Protein AF-A0A1A8CIS1-F1 (afdb_monomer_lite)

Organism: Nothobranchius kadleci (NCBI:txid1051664)

Sequence (115 aa):
RKLYSDENGNLLKTGEIVKFEKLANTLEIIAKNGADSFYSGKIAKDLIRDVQEAGGKLTLEDLASYNVTVTDAWIVPIGEYQMYTPPPPAGGFLLSLILNIMTGFQMKSPPRSDD

Foldseek 3Di:
DVQQADPVRHGDDPPDDGDPVVVVVVVVCCVVPNPVCCLDDDNLVVVVVVCVVVVHDDDSCNSVPDDDDDDFFDWADQPPDIDTHHDPVDCPVVVNVVSVVVVVVVDPDDPPPPD

Secondary structure (DSSP, 8-state):
-GGGB-TTSPBPPTTPPP--HHHHHHHHHHHHH-THHHHSHHHHHHHHHHHHHTT----HHHHHT------PPEEEEETTEEEEEPPTTSTHHHHHHHHHHHHHTT--PPP----

Radius of gyration: 23.03 Å; chains: 1; bounding box: 52×52×53 Å

Structure (mmCIF, N/CA/C/O backbone):
data_AF-A0A1A8CIS1-F1
#
_entry.id   AF-A0A1A8CIS1-F1
#
loop_
_atom_site.group_PDB
_atom_site.id
_atom_site.type_symbol
_atom_site.label_atom_id
_atom_site.label_alt_id
_atom_site.label_comp_id
_atom_site.label_asym_id
_atom_site.label_entity_id
_atom_site.label_seq_id
_atom_site.pdbx_PDB_ins_code
_atom_site.Cartn_x
_atom_site.Cartn_y
_atom_site.Cartn_z
_atom_site.occupancy
_atom_site.B_iso_or_equiv
_atom_site.auth_seq_id
_atom_site.auth_comp_id
_atom_site.auth_asym_id
_atom_site.auth_atom_id
_atom_site.pdbx_PDB_model_num
ATOM 1 N N . ARG A 1 1 ? -1.628 -0.584 20.338 1.00 68.88 1 ARG A N 1
ATOM 2 C CA . ARG A 1 1 ? -1.282 -1.594 21.372 1.00 68.88 1 ARG A CA 1
ATOM 3 C C . ARG A 1 1 ? -2.449 -2.535 21.666 1.00 68.88 1 ARG A C 1
ATOM 5 O O . ARG A 1 1 ? -2.266 -3.721 21.487 1.00 68.88 1 ARG A O 1
ATOM 12 N N . LYS A 1 2 ? -3.649 -2.015 21.969 1.00 84.44 2 LYS A N 1
ATOM 13 C CA . LYS A 1 2 ? -4.845 -2.801 22.339 1.00 84.44 2 LYS A CA 1
ATOM 14 C C . LYS A 1 2 ? -5.198 -3.989 21.423 1.00 84.44 2 LYS A C 1
ATOM 16 O O . LYS A 1 2 ? -5.601 -5.017 21.929 1.00 84.44 2 LYS A O 1
ATOM 21 N N . LEU A 1 3 ? -5.036 -3.862 20.102 1.00 92.06 3 LEU A N 1
ATOM 22 C CA . LEU A 1 3 ? -5.333 -4.944 19.149 1.00 92.06 3 LEU A CA 1
ATOM 23 C C . LEU A 1 3 ? -4.455 -6.195 19.340 1.00 92.06 3 LEU A C 1
ATOM 25 O O . LEU A 1 3 ? -4.896 -7.300 19.057 1.00 92.06 3 LEU A O 1
ATOM 29 N N . TYR A 1 4 ? -3.217 -6.008 19.801 1.00 94.12 4 TYR A N 1
ATOM 30 C CA . TYR A 1 4 ? -2.238 -7.080 19.986 1.00 94.12 4 TYR A CA 1
ATOM 31 C C . TYR A 1 4 ? -2.096 -7.478 21.458 1.00 94.12 4 TYR A C 1
ATOM 33 O O . TYR A 1 4 ? -1.057 -8.008 21.850 1.00 94.12 4 TYR A O 1
ATOM 41 N N . SER A 1 5 ? -3.105 -7.172 22.275 1.00 94.00 5 SER A N 1
ATOM 42 C CA . SER A 1 5 ? -3.118 -7.466 23.702 1.00 94.00 5 SER A CA 1
ATOM 43 C C . SER A 1 5 ? -4.332 -8.309 24.083 1.00 94.00 5 SER A C 1
ATOM 45 O O . SER A 1 5 ? -5.406 -8.122 23.513 1.00 94.00 5 SER A O 1
ATOM 47 N N . ASP A 1 6 ? -4.158 -9.205 25.053 1.00 89.88 6 ASP A N 1
ATOM 48 C CA . ASP A 1 6 ? -5.250 -9.934 25.700 1.00 89.88 6 ASP A CA 1
ATOM 49 C C . ASP A 1 6 ? -6.082 -9.010 26.621 1.00 89.88 6 ASP A C 1
ATOM 51 O O . ASP A 1 6 ? -5.798 -7.815 26.776 1.00 89.88 6 ASP A O 1
ATOM 55 N N . GLU A 1 7 ? -7.117 -9.562 27.259 1.00 86.94 7 GLU A N 1
ATOM 56 C CA . GLU A 1 7 ? -7.982 -8.828 28.197 1.00 86.94 7 GLU A CA 1
ATOM 57 C C . GLU A 1 7 ? -7.231 -8.301 29.434 1.00 86.94 7 GLU A C 1
ATOM 59 O O . GLU A 1 7 ? -7.661 -7.329 30.054 1.00 86.94 7 GLU A O 1
ATOM 64 N N . ASN A 1 8 ? -6.079 -8.894 29.754 1.00 89.19 8 ASN A N 1
ATOM 65 C CA . ASN A 1 8 ? -5.221 -8.519 30.876 1.00 89.19 8 ASN A CA 1
ATOM 66 C C . ASN A 1 8 ? -4.133 -7.503 30.476 1.00 89.19 8 ASN A C 1
ATOM 68 O O . ASN A 1 8 ? -3.344 -7.077 31.320 1.00 89.19 8 ASN A O 1
ATOM 72 N N . GLY A 1 9 ? -4.069 -7.105 29.201 1.00 90.25 9 GLY A N 1
ATOM 73 C CA . GLY A 1 9 ? -3.064 -6.185 28.672 1.00 90.25 9 GLY A CA 1
ATOM 74 C C . GLY A 1 9 ? -1.719 -6.829 28.312 1.00 90.25 9 GLY A C 1
ATOM 75 O O . GLY A 1 9 ? -0.798 -6.105 27.917 1.00 90.25 9 GLY A O 1
ATOM 76 N N . ASN A 1 10 ? -1.587 -8.155 28.394 1.00 92.38 10 ASN A N 1
ATOM 77 C CA . ASN A 1 10 ? -0.393 -8.867 27.936 1.00 92.38 10 ASN A CA 1
ATOM 78 C C . ASN A 1 10 ? -0.375 -8.936 26.413 1.00 92.38 10 ASN A C 1
ATOM 80 O O . ASN A 1 10 ? -1.422 -8.998 25.782 1.00 92.38 10 ASN A O 1
ATOM 84 N N . LEU A 1 11 ? 0.813 -8.949 25.807 1.00 94.88 11 LEU A N 1
ATOM 85 C CA . LEU A 1 11 ? 0.925 -9.170 24.366 1.00 94.88 11 LEU A CA 1
ATOM 86 C C . LEU A 1 11 ? 0.505 -10.595 24.004 1.00 94.88 11 LEU A C 1
ATOM 88 O O . LEU A 1 11 ? 0.883 -11.545 24.692 1.00 94.88 11 LEU A O 1
ATOM 92 N N . LEU A 1 12 ? -0.222 -10.712 22.895 1.00 95.31 12 LEU A N 1
ATOM 93 C CA . LEU A 1 12 ? -0.620 -12.003 22.348 1.00 95.31 12 LEU A CA 1
ATOM 94 C C . LEU A 1 12 ? 0.607 -12.845 21.967 1.00 95.31 12 LEU A C 1
ATOM 96 O O . LEU A 1 12 ? 1.632 -12.324 21.513 1.00 95.31 12 LEU A O 1
ATOM 100 N N . LYS A 1 13 ? 0.487 -14.157 22.148 1.00 94.94 13 LYS A N 1
ATOM 101 C CA . LYS A 1 13 ? 1.518 -15.165 21.889 1.00 94.94 13 LYS A CA 1
ATOM 102 C C . LYS A 1 13 ? 1.261 -15.894 20.574 1.00 94.94 13 LYS A C 1
ATOM 104 O O . LYS A 1 13 ? 0.158 -15.902 20.031 1.00 94.94 13 LYS A O 1
ATOM 109 N N . THR A 1 14 ? 2.299 -16.556 20.070 1.00 95.19 14 THR A N 1
ATOM 110 C CA . THR A 1 14 ? 2.192 -17.440 18.905 1.00 95.19 14 THR A CA 1
ATOM 111 C C . THR A 1 14 ? 1.078 -18.466 19.107 1.00 95.19 14 THR A C 1
ATOM 113 O O . THR A 1 14 ? 1.041 -19.149 20.127 1.00 95.19 14 THR A O 1
ATOM 116 N N . GLY A 1 15 ? 0.192 -18.581 18.117 1.00 95.12 15 GLY A N 1
ATOM 117 C CA . GLY A 1 15 ? -0.974 -19.467 18.154 1.00 95.12 15 GLY A CA 1
ATOM 118 C C . GLY A 1 15 ? -2.264 -18.797 18.636 1.00 95.12 15 GLY A C 1
ATOM 119 O O . GLY A 1 15 ? -3.336 -19.360 18.428 1.00 95.12 15 GLY A O 1
ATOM 120 N N . GLU A 1 16 ? -2.199 -17.596 19.217 1.00 94.75 16 GLU A N 1
ATOM 121 C CA . GLU A 1 16 ? -3.390 -16.832 19.602 1.00 94.75 16 GLU A CA 1
ATOM 122 C C . GLU A 1 16 ? -3.977 -16.040 18.423 1.00 94.75 16 GLU A C 1
ATOM 124 O O . GLU A 1 16 ? -3.287 -15.674 17.469 1.00 94.75 16 GLU A O 1
ATOM 129 N N . ILE A 1 17 ? -5.286 -15.779 18.480 1.00 93.12 17 ILE A N 1
ATOM 130 C CA . ILE A 1 17 ? -6.039 -15.171 17.378 1.00 93.12 17 ILE A CA 1
ATOM 131 C C . ILE A 1 17 ? -6.083 -13.648 17.536 1.00 93.12 17 ILE A C 1
ATOM 133 O O . ILE A 1 17 ? -6.568 -13.135 18.542 1.00 93.12 17 ILE A O 1
ATOM 137 N N . VAL A 1 18 ? -5.689 -12.923 16.486 1.00 94.81 18 VAL A N 1
ATOM 138 C CA . VAL A 1 18 ? -5.901 -11.472 16.360 1.00 94.81 18 VAL A CA 1
ATOM 139 C C . VAL A 1 18 ? -7.130 -11.213 15.488 1.00 94.81 18 VAL A C 1
ATOM 141 O O . VAL A 1 18 ? -7.194 -11.680 14.351 1.00 94.81 18 VAL A O 1
ATOM 144 N N . LYS A 1 19 ? -8.101 -10.440 15.988 1.00 93.12 19 LYS A N 1
ATOM 145 C CA . LYS A 1 19 ? -9.326 -10.090 15.245 1.00 93.12 19 LYS A CA 1
ATOM 146 C C . LYS A 1 19 ? -9.318 -8.623 14.819 1.00 93.12 19 LYS A C 1
ATOM 148 O O . LYS A 1 19 ? -9.381 -7.725 15.654 1.00 93.12 19 LYS A O 1
ATOM 153 N N . PHE A 1 20 ? -9.293 -8.369 13.512 1.00 95.75 20 PHE A N 1
ATOM 154 C CA . PHE A 1 20 ? -9.268 -7.017 12.943 1.00 95.75 20 PHE A CA 1
ATOM 155 C C . PHE A 1 20 ? -10.674 -6.501 12.579 1.00 95.75 20 PHE A C 1
ATOM 157 O O . PHE A 1 20 ? -10.937 -6.165 11.428 1.00 95.75 20 PHE A O 1
ATOM 164 N N . GLU A 1 21 ? -11.592 -6.408 13.542 1.00 95.56 21 GLU A N 1
ATOM 165 C CA . GLU A 1 21 ? -13.007 -6.066 13.274 1.00 95.56 21 GLU A CA 1
ATOM 166 C C . GLU A 1 21 ? -13.190 -4.718 12.556 1.00 95.56 21 GLU A C 1
ATOM 168 O O . GLU A 1 21 ? -13.959 -4.607 11.604 1.00 95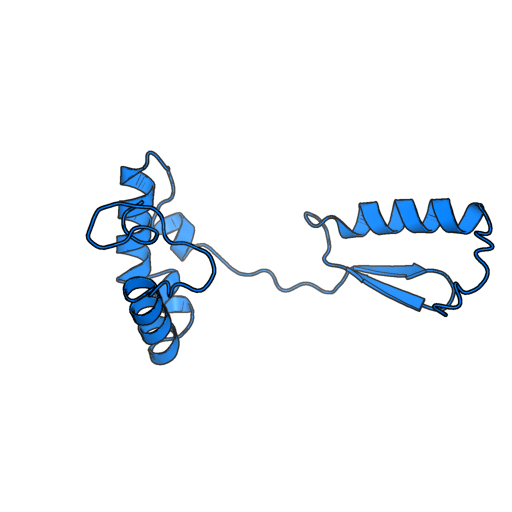.56 21 GLU A O 1
ATOM 173 N N . LYS A 1 22 ? -12.428 -3.687 12.950 1.00 94.62 22 LYS A N 1
ATOM 174 C CA . LYS A 1 22 ? -12.474 -2.379 12.276 1.00 94.62 22 LYS A CA 1
ATOM 175 C C . LYS A 1 22 ? -12.006 -2.457 10.821 1.00 94.62 22 LYS A C 1
ATOM 177 O O . LYS A 1 22 ? -12.609 -1.823 9.963 1.00 94.62 22 LYS A O 1
ATOM 182 N N . LEU A 1 23 ? -10.957 -3.235 10.544 1.00 96.38 23 LEU A N 1
ATOM 183 C CA . LEU A 1 23 ? -10.469 -3.442 9.180 1.00 96.38 23 LEU A CA 1
ATOM 184 C C . LEU A 1 23 ? -11.484 -4.240 8.359 1.00 96.38 23 LEU A C 1
ATOM 186 O O . LEU A 1 23 ? -11.722 -3.892 7.209 1.00 96.38 23 LEU A O 1
ATOM 190 N N . ALA A 1 24 ? -12.107 -5.261 8.954 1.00 97.69 24 ALA A N 1
ATOM 191 C CA . ALA A 1 24 ? -13.154 -6.043 8.306 1.00 97.69 24 ALA A CA 1
ATOM 192 C C . ALA A 1 24 ? -14.318 -5.145 7.858 1.00 97.69 24 ALA A C 1
ATOM 194 O O . ALA A 1 24 ? -14.708 -5.201 6.696 1.00 97.69 24 ALA A O 1
ATOM 195 N N . ASN A 1 25 ? -14.784 -4.239 8.725 1.00 96.69 25 ASN A N 1
ATOM 196 C CA . ASN A 1 25 ? -15.822 -3.265 8.372 1.00 96.69 25 ASN A CA 1
ATOM 197 C C . ASN A 1 25 ? -15.381 -2.325 7.235 1.00 96.69 25 ASN A C 1
ATOM 199 O O . ASN A 1 25 ? -16.160 -2.049 6.325 1.00 96.69 25 ASN A O 1
ATOM 203 N N . THR A 1 26 ? -14.134 -1.838 7.258 1.00 97.25 26 THR A N 1
ATOM 204 C CA . THR A 1 26 ? -13.583 -1.015 6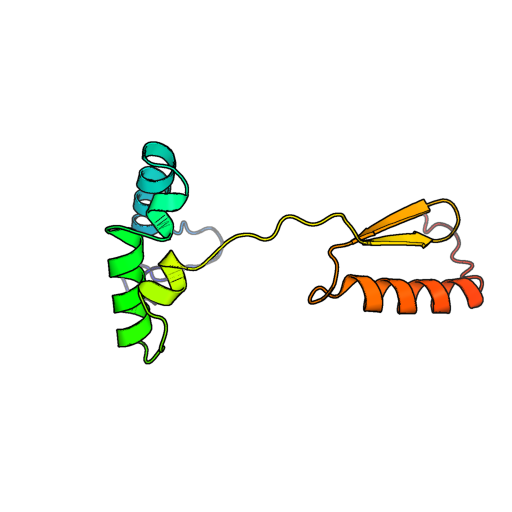.166 1.00 97.25 26 THR A CA 1
ATOM 205 C C . THR A 1 26 ? -13.579 -1.778 4.840 1.00 97.25 26 THR A C 1
ATOM 207 O O . THR A 1 26 ? -14.024 -1.244 3.825 1.00 97.25 26 THR A O 1
ATOM 210 N N . LEU A 1 27 ? -13.124 -3.034 4.842 1.00 97.56 27 LEU A N 1
ATOM 211 C CA . LEU A 1 27 ? -13.099 -3.884 3.651 1.00 97.56 27 LEU A CA 1
ATOM 212 C C . LEU A 1 27 ? -14.510 -4.216 3.150 1.00 97.56 27 LEU A C 1
ATOM 214 O O . LEU A 1 27 ? -14.725 -4.248 1.943 1.00 97.56 27 LEU A O 1
ATOM 218 N N . GLU A 1 28 ? -15.482 -4.400 4.045 1.00 97.75 28 GLU A N 1
ATOM 219 C CA . GLU A 1 28 ? -16.882 -4.623 3.671 1.00 97.75 28 GLU A CA 1
ATOM 220 C C . GLU A 1 28 ? -17.489 -3.401 2.965 1.00 97.75 28 GLU A C 1
ATOM 222 O O . GLU A 1 28 ? -18.191 -3.547 1.964 1.00 97.75 28 GLU A O 1
ATOM 227 N N . ILE A 1 29 ? -17.187 -2.188 3.440 1.00 96.44 29 ILE A N 1
ATOM 228 C CA . ILE A 1 29 ? -17.613 -0.944 2.782 1.00 96.44 29 ILE A CA 1
ATOM 229 C C . ILE A 1 29 ? -17.008 -0.850 1.376 1.00 96.44 29 ILE A C 1
ATOM 231 O O . ILE A 1 29 ? -17.732 -0.553 0.427 1.00 96.44 29 ILE A O 1
ATOM 235 N N . ILE A 1 30 ? -15.710 -1.133 1.226 1.00 97.00 30 ILE A N 1
ATOM 236 C CA . ILE A 1 30 ? -15.029 -1.114 -0.080 1.00 97.00 30 ILE A CA 1
ATOM 237 C C . ILE A 1 30 ? -15.616 -2.178 -1.013 1.00 97.00 30 ILE A C 1
ATOM 239 O O . ILE A 1 30 ? -15.868 -1.899 -2.181 1.00 97.00 30 ILE A O 1
ATOM 243 N N . ALA A 1 31 ? -15.892 -3.380 -0.505 1.00 97.56 31 ALA A N 1
ATOM 244 C CA . ALA A 1 31 ? -16.495 -4.449 -1.293 1.00 97.56 31 ALA A CA 1
ATOM 245 C C . ALA A 1 31 ? -17.895 -4.075 -1.811 1.00 97.56 31 ALA A C 1
ATOM 247 O O . ALA A 1 31 ? -18.243 -4.422 -2.937 1.00 97.56 31 ALA A O 1
ATOM 248 N N . LYS A 1 32 ? -18.690 -3.356 -1.008 1.00 97.19 32 LYS A N 1
ATOM 249 C CA . LYS A 1 32 ? -20.049 -2.923 -1.377 1.00 97.19 32 LYS A CA 1
ATOM 250 C C . LYS A 1 32 ? -20.067 -1.722 -2.323 1.00 97.19 32 LYS A C 1
ATOM 252 O O . LYS A 1 32 ? -20.926 -1.661 -3.197 1.00 97.19 32 LYS A O 1
ATOM 257 N N . ASN A 1 33 ? -19.144 -0.780 -2.143 1.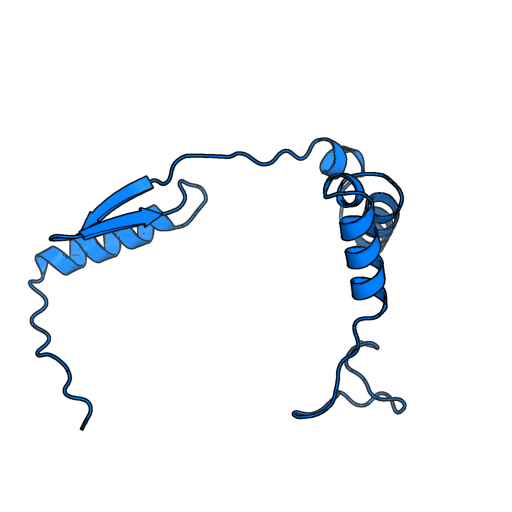00 96.31 33 ASN A N 1
ATOM 258 C CA . ASN A 1 33 ? -19.222 0.546 -2.761 1.00 96.31 33 ASN A CA 1
ATOM 259 C C . ASN A 1 33 ? -18.072 0.849 -3.742 1.00 96.31 33 ASN A C 1
ATOM 261 O O . ASN A 1 33 ? -18.029 1.938 -4.311 1.00 96.31 33 ASN A O 1
ATOM 265 N N . GLY A 1 34 ? -17.130 -0.078 -3.930 1.00 95.44 34 GLY A N 1
ATOM 266 C CA . GLY A 1 34 ? -15.967 0.087 -4.802 1.00 95.44 34 GLY A CA 1
ATOM 267 C C . GLY A 1 34 ? -14.770 0.791 -4.146 1.00 95.44 34 GLY A C 1
ATOM 268 O O . GLY A 1 34 ? -14.849 1.319 -3.034 1.00 95.44 34 GLY A O 1
ATOM 269 N N . ALA A 1 35 ? -13.637 0.794 -4.860 1.00 94.56 35 ALA A N 1
ATOM 270 C CA . ALA A 1 35 ? -12.353 1.318 -4.380 1.00 94.56 35 ALA A CA 1
ATOM 271 C C . ALA A 1 35 ? -12.389 2.822 -4.052 1.00 94.56 35 ALA A C 1
ATOM 273 O O . ALA A 1 35 ? -11.767 3.251 -3.080 1.00 94.56 35 ALA A O 1
ATOM 274 N N . ASP A 1 36 ? -13.183 3.606 -4.785 1.00 94.69 36 ASP A N 1
ATOM 275 C CA . ASP A 1 36 ? -13.328 5.058 -4.594 1.00 94.69 36 ASP A CA 1
ATOM 276 C C . ASP A 1 36 ? -13.825 5.435 -3.190 1.00 94.69 36 ASP A C 1
ATOM 278 O O . ASP A 1 36 ? -13.576 6.539 -2.696 1.00 94.69 36 ASP A O 1
ATOM 282 N N . SER A 1 37 ? -14.483 4.497 -2.498 1.00 95.12 37 SER A N 1
ATOM 283 C CA . SER A 1 37 ? -14.922 4.674 -1.110 1.00 95.12 37 SER A CA 1
ATOM 284 C C . SER A 1 37 ? -13.771 4.789 -0.114 1.00 95.12 37 SER A C 1
ATOM 286 O O . SER A 1 37 ? -13.993 5.262 0.998 1.00 95.12 37 SER A O 1
ATOM 288 N N . PHE A 1 38 ? -12.560 4.355 -0.476 1.00 96.44 38 PHE A N 1
ATOM 289 C CA . PHE A 1 38 ? -11.363 4.548 0.342 1.00 96.44 38 PHE A CA 1
ATOM 290 C C . PHE A 1 38 ? -10.843 5.989 0.256 1.00 96.44 38 PHE A C 1
ATOM 292 O O . PHE A 1 38 ? -10.480 6.579 1.272 1.00 96.44 38 PHE A O 1
ATOM 299 N N . TYR A 1 39 ? -10.838 6.554 -0.952 1.00 96.69 39 TYR A N 1
ATOM 300 C CA . TYR A 1 39 ? -10.289 7.881 -1.256 1.00 96.69 39 TYR A CA 1
ATOM 301 C C . TYR A 1 39 ? -11.260 9.022 -0.942 1.00 96.69 39 TYR A C 1
ATOM 303 O O . TYR A 1 39 ? -10.864 10.182 -0.855 1.00 96.69 39 TYR A O 1
ATOM 311 N N . SER A 1 40 ? -12.536 8.698 -0.730 1.00 92.94 40 SER A N 1
ATOM 312 C CA . SER A 1 40 ? -13.593 9.664 -0.449 1.00 92.94 40 SER A CA 1
ATOM 313 C C . SER A 1 40 ? -14.495 9.221 0.712 1.00 92.94 40 SER A C 1
ATOM 315 O O . SER A 1 40 ? -14.302 8.183 1.347 1.00 92.94 40 SER A O 1
ATOM 317 N N . GLY A 1 41 ? -15.497 10.037 1.044 1.00 91.31 41 GLY A N 1
ATOM 318 C CA . GLY A 1 41 ? -16.540 9.644 1.989 1.00 91.31 41 GLY A CA 1
ATOM 319 C C . GLY A 1 41 ? -16.043 9.404 3.420 1.00 91.31 41 GLY A C 1
ATOM 320 O O . GLY A 1 41 ? -15.239 10.166 3.958 1.00 91.31 41 GLY A O 1
ATOM 321 N N . LYS A 1 42 ? -16.609 8.389 4.086 1.00 94.44 42 LYS A N 1
ATOM 322 C CA . LYS A 1 42 ? -16.387 8.147 5.521 1.00 94.44 42 LYS A CA 1
ATOM 323 C C . LYS A 1 42 ? -14.989 7.599 5.820 1.00 94.44 42 LYS A C 1
ATOM 325 O O . LYS A 1 42 ? -14.371 8.072 6.768 1.00 94.44 42 LYS A O 1
ATOM 330 N N . ILE A 1 43 ? -14.500 6.639 5.027 1.00 97.00 43 ILE A N 1
ATOM 331 C CA . ILE A 1 43 ? -13.188 6.007 5.251 1.00 97.00 43 ILE A CA 1
ATOM 332 C C . ILE A 1 43 ? -12.082 7.058 5.142 1.00 97.00 43 ILE A C 1
ATOM 334 O O . ILE A 1 43 ? -11.267 7.162 6.055 1.00 97.00 43 ILE A O 1
ATOM 338 N N . ALA A 1 44 ? -12.111 7.894 4.097 1.00 97.06 44 ALA A N 1
ATOM 339 C CA . ALA A 1 44 ? -11.149 8.980 3.929 1.00 97.06 44 ALA A CA 1
ATOM 340 C C . ALA A 1 44 ? -11.171 9.965 5.109 1.00 97.06 44 ALA A C 1
ATOM 342 O O . ALA A 1 44 ? -10.124 10.309 5.647 1.00 97.06 44 ALA A O 1
ATOM 343 N N . LYS A 1 45 ? -12.359 10.389 5.566 1.00 97.19 45 LYS A N 1
ATOM 344 C CA . LYS A 1 45 ? -12.496 11.309 6.713 1.00 97.19 45 LYS A CA 1
ATOM 345 C C . LYS A 1 45 ? -11.927 10.730 8.004 1.00 97.19 45 LYS A C 1
ATOM 347 O O . LYS A 1 45 ? -11.213 11.436 8.712 1.00 97.19 45 LYS A O 1
ATOM 352 N N . ASP A 1 46 ? -12.233 9.468 8.298 1.00 97.38 46 ASP A N 1
ATOM 353 C CA . ASP A 1 46 ? -11.699 8.787 9.479 1.00 97.38 46 ASP A CA 1
ATOM 354 C C . ASP A 1 46 ? -10.173 8.636 9.386 1.00 97.38 46 ASP A C 1
ATOM 356 O O . ASP A 1 46 ? -9.476 8.966 10.340 1.00 97.38 46 ASP A O 1
ATOM 360 N N . LEU A 1 47 ? -9.646 8.233 8.224 1.00 97.44 47 LEU A N 1
ATOM 361 C CA . LEU A 1 47 ? -8.206 8.096 7.996 1.00 97.44 47 LEU A CA 1
ATOM 362 C C . LEU A 1 47 ? -7.463 9.427 8.171 1.00 97.44 47 LEU A C 1
ATOM 364 O O . LEU A 1 47 ? -6.450 9.472 8.864 1.00 97.44 47 LEU A O 1
ATOM 368 N N . ILE A 1 48 ? -7.953 10.510 7.560 1.00 97.94 48 ILE A N 1
ATOM 369 C CA . ILE A 1 48 ? -7.308 11.826 7.657 1.00 97.94 48 ILE A CA 1
ATOM 370 C C . ILE A 1 48 ? -7.335 12.353 9.087 1.00 97.94 48 ILE A C 1
ATOM 372 O O . ILE A 1 48 ? -6.315 12.866 9.546 1.00 97.94 48 ILE A O 1
ATOM 376 N N . ARG A 1 49 ? -8.449 12.178 9.812 1.00 98.06 49 ARG A N 1
ATOM 377 C CA . ARG A 1 49 ? -8.500 12.519 11.239 1.00 98.06 49 ARG A CA 1
ATOM 378 C C . ARG A 1 49 ? -7.417 11.762 12.006 1.00 98.06 49 ARG A C 1
ATOM 380 O O . ARG A 1 49 ? -6.613 12.396 12.680 1.00 98.06 49 ARG A O 1
ATOM 387 N N . ASP A 1 50 ? -7.365 10.440 11.865 1.00 97.38 50 ASP A N 1
ATOM 388 C CA . ASP A 1 50 ? -6.430 9.596 12.613 1.00 97.38 50 ASP A CA 1
ATOM 389 C C . ASP A 1 50 ? -4.958 9.935 12.270 1.00 97.38 50 ASP A C 1
ATOM 391 O O . ASP A 1 50 ? -4.096 9.967 13.151 1.00 97.38 50 ASP A O 1
ATOM 395 N N . VAL A 1 51 ? -4.657 10.250 11.002 1.00 98.12 51 VAL A N 1
ATOM 396 C CA . VAL A 1 51 ? -3.319 10.689 10.557 1.00 98.12 51 VAL A CA 1
ATOM 397 C C . VAL A 1 51 ? -2.942 12.045 11.155 1.00 98.12 51 VAL A C 1
ATOM 399 O O . VAL A 1 51 ? -1.811 12.212 11.617 1.00 98.12 51 VAL A O 1
ATOM 402 N N . GLN A 1 52 ? -3.858 13.013 11.153 1.00 97.88 52 GLN A N 1
ATOM 403 C CA . GLN A 1 52 ? -3.607 14.355 11.687 1.00 97.88 52 GLN A CA 1
ATOM 404 C C . GLN A 1 52 ? -3.488 14.352 13.215 1.00 97.88 52 GLN A C 1
ATOM 406 O O . GLN A 1 52 ? -2.605 15.020 13.754 1.00 97.88 52 GLN A O 1
ATOM 411 N N . GLU A 1 53 ? -4.292 13.547 13.914 1.00 98.25 53 GLU A N 1
ATOM 412 C CA . GLU A 1 53 ? -4.163 13.319 15.362 1.00 98.25 53 GLU A CA 1
ATOM 413 C C . GLU A 1 53 ? -2.791 12.728 15.731 1.00 98.25 53 GLU A C 1
ATOM 415 O O . GLU A 1 53 ? -2.242 13.042 16.787 1.00 98.25 53 GLU A O 1
ATOM 420 N N . ALA A 1 54 ? -2.196 11.929 14.840 1.00 97.75 54 ALA A N 1
ATOM 421 C CA . ALA A 1 54 ? -0.841 11.400 14.988 1.00 97.75 54 ALA A CA 1
ATOM 422 C C . ALA A 1 54 ? 0.275 12.385 14.560 1.00 97.75 54 ALA A C 1
ATOM 424 O O . ALA A 1 54 ? 1.452 12.020 14.584 1.00 97.75 54 ALA A O 1
ATOM 425 N N . GLY A 1 55 ? -0.062 13.620 14.165 1.00 98.19 55 GLY A N 1
ATOM 426 C CA . GLY A 1 55 ? 0.892 14.649 13.728 1.00 98.19 55 GLY A CA 1
ATOM 427 C C . GLY A 1 55 ? 1.263 14.598 12.239 1.00 98.19 55 GLY A C 1
ATOM 428 O O . GLY A 1 55 ? 2.188 15.290 11.808 1.00 98.19 55 GLY A O 1
ATOM 429 N N . GLY A 1 56 ? 0.565 13.785 11.443 1.00 97.75 56 GLY A N 1
ATOM 430 C CA . GLY A 1 56 ? 0.695 13.763 9.988 1.00 97.75 56 GLY A CA 1
ATOM 431 C C . GLY A 1 56 ? 0.061 14.986 9.315 1.00 97.75 56 GLY A C 1
ATOM 432 O O . GLY A 1 56 ? -0.692 15.742 9.923 1.00 97.75 56 GLY A O 1
ATOM 433 N N . LYS A 1 57 ? 0.371 15.181 8.028 1.00 97.44 57 LYS A N 1
ATOM 434 C CA . LYS A 1 57 ? -0.086 16.340 7.234 1.00 97.44 57 LYS A CA 1
ATOM 435 C C . LYS A 1 57 ? -1.000 15.981 6.064 1.00 97.44 57 LYS A C 1
ATOM 437 O O . LYS A 1 57 ? -1.358 16.868 5.302 1.00 97.44 57 LYS A O 1
ATOM 442 N N . LEU A 1 58 ? -1.342 14.701 5.913 1.00 97.56 58 LEU A N 1
ATOM 443 C CA . LEU A 1 58 ? -2.206 14.243 4.831 1.00 97.56 58 LEU A CA 1
ATOM 444 C C . LEU A 1 58 ? -3.573 14.933 4.932 1.00 97.56 58 LEU A C 1
ATOM 446 O O . LEU A 1 58 ? -4.106 15.129 6.031 1.00 97.56 58 LEU A O 1
ATOM 450 N N . THR A 1 59 ? -4.133 15.299 3.788 1.00 97.50 59 THR A N 1
ATOM 451 C CA . THR A 1 59 ? -5.424 15.975 3.667 1.00 97.50 59 THR A CA 1
ATOM 452 C C . THR A 1 59 ? -6.413 15.136 2.861 1.00 97.50 59 THR A C 1
ATOM 454 O O . THR A 1 59 ? -6.048 14.179 2.180 1.00 97.50 59 THR A O 1
ATOM 457 N N . LEU A 1 60 ? -7.696 15.501 2.930 1.00 96.81 60 LEU A N 1
ATOM 458 C CA . LEU A 1 60 ? -8.716 14.888 2.074 1.00 96.81 60 LEU A CA 1
ATOM 459 C C . LEU A 1 60 ? -8.459 15.168 0.589 1.00 96.81 60 LEU A C 1
ATOM 461 O O . LEU A 1 60 ? -8.756 14.312 -0.235 1.00 96.81 60 LEU A O 1
ATOM 465 N N . GLU A 1 61 ? -7.884 16.328 0.266 1.00 96.94 61 GLU A N 1
ATOM 466 C CA . GLU A 1 61 ? -7.505 16.691 -1.102 1.00 96.94 61 GLU A CA 1
ATOM 467 C C . GLU A 1 61 ? -6.410 15.757 -1.634 1.00 96.94 61 GLU A C 1
ATOM 469 O O . GLU A 1 61 ? -6.503 15.283 -2.763 1.00 96.94 61 GLU A O 1
ATOM 474 N N . ASP A 1 62 ? -5.414 15.412 -0.808 1.00 97.12 62 ASP A N 1
ATOM 475 C CA . ASP A 1 62 ? -4.347 14.472 -1.191 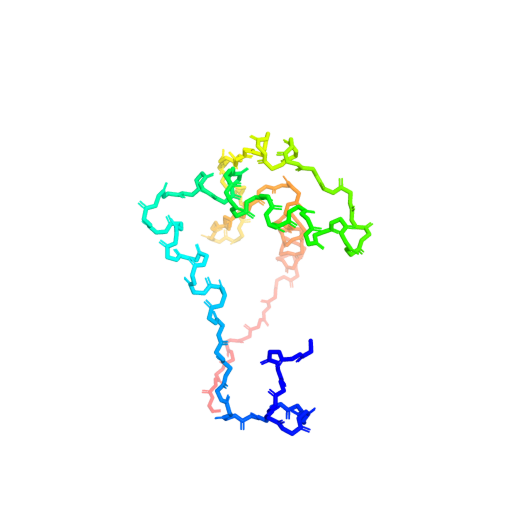1.00 97.12 62 ASP A CA 1
ATOM 476 C C . ASP A 1 62 ? -4.907 13.081 -1.527 1.00 97.12 62 ASP A C 1
ATOM 478 O O . ASP A 1 62 ? -4.456 12.435 -2.471 1.00 97.12 62 ASP A O 1
ATOM 482 N N . LEU A 1 63 ? -5.906 12.611 -0.770 1.00 96.50 63 LEU A N 1
ATOM 483 C CA . LEU A 1 63 ? -6.577 11.341 -1.061 1.00 96.50 63 LEU A CA 1
ATOM 484 C C . LEU A 1 63 ? -7.459 11.429 -2.308 1.00 96.50 63 LEU A C 1
ATOM 486 O O . LEU A 1 63 ? -7.421 10.519 -3.130 1.00 96.50 63 LEU A O 1
ATOM 490 N N . ALA A 1 64 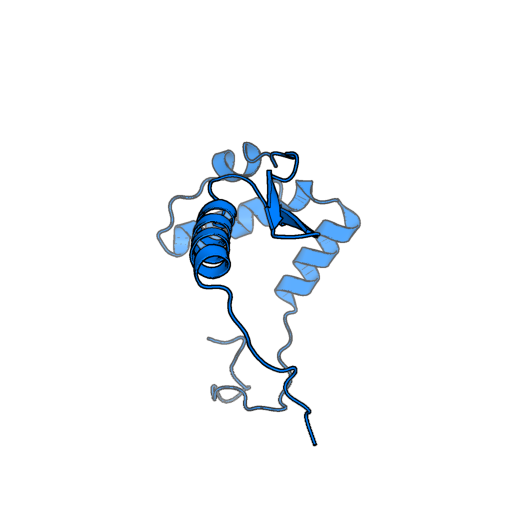? -8.240 12.500 -2.457 1.00 95.31 64 ALA A N 1
ATOM 491 C CA . ALA A 1 64 ? -9.166 12.667 -3.576 1.00 95.31 64 ALA A CA 1
ATOM 492 C C . ALA A 1 64 ? -8.450 12.899 -4.917 1.00 95.31 64 ALA A C 1
ATOM 494 O O . ALA A 1 64 ? -8.966 12.517 -5.964 1.00 95.31 64 ALA A O 1
ATOM 495 N N . SER A 1 65 ? -7.269 13.518 -4.884 1.00 96.12 65 SER A N 1
ATOM 496 C CA . SER A 1 65 ? -6.432 13.764 -6.063 1.00 96.12 65 SER A CA 1
ATOM 497 C C . SER A 1 65 ? -5.513 12.591 -6.416 1.00 96.12 65 SER A C 1
ATOM 499 O O . SER A 1 65 ? -4.862 12.618 -7.464 1.00 96.12 65 SER A O 1
ATOM 501 N N . TYR A 1 66 ? -5.457 11.548 -5.580 1.00 95.69 66 TYR A N 1
ATOM 502 C CA . TYR A 1 66 ? -4.669 10.361 -5.875 1.00 95.69 66 TYR A CA 1
ATOM 503 C C . TYR A 1 66 ? -5.233 9.627 -7.093 1.00 95.69 66 TYR A C 1
ATOM 505 O O . TYR A 1 66 ? -6.409 9.272 -7.140 1.00 95.69 66 TYR A O 1
ATOM 513 N N . ASN A 1 67 ? -4.360 9.320 -8.049 1.00 93.88 67 ASN A N 1
ATOM 514 C CA . ASN A 1 67 ? -4.687 8.468 -9.178 1.00 93.88 67 ASN A CA 1
ATOM 515 C C . ASN A 1 67 ? -3.608 7.403 -9.368 1.00 93.88 67 ASN A C 1
ATOM 517 O O . ASN A 1 67 ? -2.411 7.683 -9.259 1.00 93.88 67 ASN A O 1
ATOM 521 N N . VAL A 1 68 ? -4.035 6.182 -9.684 1.00 93.31 68 VAL A N 1
ATOM 522 C CA . VAL A 1 68 ? -3.112 5.096 -10.007 1.00 93.31 68 VAL A CA 1
ATOM 523 C C . VAL A 1 68 ? -2.560 5.291 -11.418 1.00 93.31 68 VAL A C 1
ATOM 525 O O . VAL A 1 68 ? -3.306 5.447 -12.384 1.00 93.31 68 VAL A O 1
ATOM 528 N N . THR A 1 69 ? -1.237 5.249 -11.551 1.00 92.75 69 THR A N 1
ATOM 529 C CA . THR A 1 69 ? -0.584 5.228 -12.862 1.00 92.75 69 THR A CA 1
ATOM 530 C C . THR A 1 69 ? -0.377 3.781 -13.289 1.00 92.75 69 THR A C 1
ATOM 532 O O . THR A 1 69 ? 0.416 3.056 -12.688 1.00 92.75 69 THR A O 1
ATOM 535 N N . VAL A 1 70 ? -1.076 3.358 -14.341 1.00 94.44 70 VAL A N 1
ATOM 536 C CA . VAL A 1 70 ? -0.855 2.055 -14.980 1.00 94.44 70 VAL A CA 1
ATOM 537 C C . VAL A 1 70 ? 0.227 2.227 -16.040 1.00 94.44 70 VAL A C 1
ATOM 539 O O . VAL A 1 70 ? 0.118 3.092 -16.905 1.00 94.44 70 VAL A O 1
ATOM 542 N N . THR A 1 71 ? 1.288 1.432 -15.946 1.00 93.44 71 THR A N 1
ATOM 543 C CA . THR A 1 71 ? 2.440 1.506 -16.853 1.00 93.44 71 THR A CA 1
ATOM 544 C C . THR A 1 71 ? 2.862 0.113 -17.280 1.00 93.44 71 THR A C 1
ATOM 546 O O . THR A 1 71 ? 2.648 -0.856 -16.547 1.00 93.44 71 THR A O 1
ATOM 549 N N . ASP A 1 72 ? 3.470 0.026 -18.459 1.00 95.25 72 ASP A N 1
ATOM 550 C CA . ASP A 1 72 ? 4.101 -1.204 -18.910 1.00 95.25 72 ASP A CA 1
ATOM 551 C C . ASP A 1 72 ? 5.288 -1.559 -18.014 1.00 95.25 72 ASP A C 1
ATOM 553 O O . ASP A 1 72 ? 5.982 -0.698 -17.461 1.00 95.25 72 ASP A O 1
ATOM 557 N N . ALA A 1 73 ? 5.536 -2.858 -17.886 1.00 95.06 73 ALA A N 1
ATOM 558 C CA . ALA A 1 73 ? 6.718 -3.335 -17.198 1.00 95.06 73 ALA A CA 1
ATOM 559 C C . ALA A 1 73 ? 7.988 -2.928 -17.959 1.00 95.06 73 ALA A C 1
ATOM 561 O O . ALA A 1 73 ? 8.057 -2.982 -19.187 1.00 95.06 73 ALA A O 1
ATOM 562 N N . TRP A 1 74 ? 9.038 -2.609 -17.211 1.00 92.62 74 TRP A N 1
ATOM 563 C CA . TRP A 1 74 ? 10.384 -2.534 -17.745 1.00 92.62 74 TRP A CA 1
ATOM 564 C C . TRP A 1 74 ? 10.919 -3.949 -17.957 1.00 92.62 74 TRP A C 1
ATOM 566 O O . TRP A 1 74 ? 11.087 -4.720 -17.007 1.00 92.62 74 TRP A O 1
ATOM 576 N N . ILE A 1 75 ? 11.172 -4.271 -19.223 1.00 94.38 75 ILE A N 1
ATOM 577 C CA . ILE A 1 75 ? 11.677 -5.564 -19.671 1.00 94.38 75 ILE A CA 1
ATOM 578 C C . ILE A 1 75 ? 13.203 -5.517 -19.766 1.00 94.38 75 ILE A C 1
ATOM 580 O O . ILE A 1 75 ? 13.765 -4.661 -20.452 1.00 94.38 75 ILE A O 1
ATOM 584 N N . VAL A 1 76 ? 13.866 -6.458 -19.097 1.00 90.56 76 VAL A N 1
ATOM 585 C CA . VAL A 1 76 ? 15.323 -6.621 -19.130 1.00 90.56 76 VAL A CA 1
ATOM 586 C C . VAL A 1 76 ? 15.666 -8.051 -19.562 1.00 90.56 76 VAL A C 1
ATOM 588 O O . VAL A 1 76 ? 15.191 -8.996 -18.927 1.00 90.56 76 VAL A O 1
ATOM 591 N N . PRO A 1 77 ? 16.500 -8.242 -20.599 1.00 89.69 77 PRO A N 1
ATOM 592 C CA . PRO A 1 77 ? 16.994 -9.565 -20.966 1.00 89.69 77 PRO A CA 1
ATOM 593 C C . PRO A 1 77 ? 18.032 -10.062 -19.950 1.00 89.69 77 PRO A C 1
ATOM 595 O O . PRO A 1 77 ? 18.966 -9.334 -19.617 1.00 89.69 77 PRO A O 1
ATOM 598 N N . ILE A 1 78 ? 17.886 -11.302 -19.479 1.00 86.56 78 ILE A N 1
ATOM 599 C CA . ILE A 1 78 ? 18.816 -11.981 -18.565 1.00 86.56 78 ILE A CA 1
ATOM 600 C C . ILE A 1 78 ? 19.066 -13.396 -19.102 1.00 86.56 78 ILE A C 1
ATOM 602 O O . ILE A 1 78 ? 18.269 -14.311 -18.884 1.00 86.56 78 ILE A O 1
ATOM 606 N N . GLY A 1 79 ? 20.175 -13.576 -19.825 1.00 82.31 79 GLY A N 1
ATOM 607 C CA . GLY A 1 79 ? 20.439 -14.814 -20.565 1.00 82.31 79 GLY A CA 1
ATOM 608 C C . GLY A 1 79 ? 19.311 -15.110 -21.559 1.00 82.31 79 GLY A C 1
ATOM 609 O O . GLY A 1 79 ? 18.945 -14.244 -22.347 1.00 82.31 79 GLY A O 1
ATOM 610 N N . GLU A 1 80 ? 18.727 -16.305 -21.469 1.00 87.31 80 GLU A N 1
ATOM 611 C CA . GLU A 1 80 ? 17.603 -16.747 -22.313 1.00 87.31 80 GLU A CA 1
ATOM 612 C C . GLU A 1 80 ? 16.222 -16.272 -21.812 1.00 87.31 80 GLU A C 1
ATOM 614 O O . GLU A 1 80 ? 15.198 -16.566 -22.430 1.00 87.31 80 GLU A O 1
ATOM 619 N N . TYR A 1 81 ? 16.159 -15.560 -20.681 1.00 89.88 81 TYR A N 1
ATOM 620 C CA . TYR A 1 81 ? 14.906 -15.121 -20.061 1.00 89.88 81 TYR A CA 1
ATOM 621 C C . TYR A 1 81 ? 14.683 -13.613 -20.198 1.00 89.88 81 TYR A C 1
ATOM 623 O O . TYR A 1 81 ? 15.614 -12.822 -20.347 1.00 89.88 81 TYR A O 1
ATOM 631 N N . GLN A 1 82 ? 13.419 -13.207 -20.071 1.00 93.19 82 GLN A N 1
ATOM 632 C CA . GLN A 1 82 ? 13.020 -11.808 -19.934 1.00 93.19 82 GLN A CA 1
ATOM 633 C C . GLN A 1 82 ? 12.499 -11.561 -18.521 1.00 93.19 82 GLN A C 1
ATOM 635 O O . GLN A 1 82 ? 11.576 -12.233 -18.058 1.00 93.19 82 GLN A O 1
ATOM 640 N N . MET A 1 83 ? 13.086 -10.582 -17.841 1.00 92.88 83 MET A N 1
ATOM 641 C CA . MET A 1 83 ? 12.650 -10.135 -16.527 1.00 92.88 83 MET A CA 1
ATOM 642 C C . MET A 1 83 ? 11.749 -8.910 -16.684 1.00 92.88 83 MET A C 1
ATOM 644 O O . MET A 1 83 ? 12.171 -7.892 -17.229 1.00 92.88 83 MET A O 1
ATOM 648 N N . TYR A 1 84 ? 10.523 -9.006 -16.176 1.00 95.50 84 TYR A N 1
ATOM 649 C CA . TYR A 1 84 ? 9.549 -7.919 -16.156 1.00 95.50 84 TYR A CA 1
ATOM 650 C C . TYR A 1 84 ? 9.561 -7.279 -14.772 1.00 95.50 84 TYR A C 1
ATOM 652 O O . TYR A 1 84 ? 9.314 -7.952 -13.771 1.00 95.50 84 TYR A O 1
ATOM 660 N N . THR A 1 85 ? 9.860 -5.986 -14.700 1.00 94.19 85 THR A N 1
ATOM 661 C CA . THR A 1 85 ? 9.937 -5.255 -13.429 1.00 94.19 85 THR A CA 1
ATOM 662 C C . THR A 1 85 ? 9.161 -3.947 -13.499 1.00 94.19 85 THR A C 1
ATOM 664 O O . THR A 1 85 ? 9.023 -3.391 -14.587 1.00 94.19 85 THR A O 1
ATOM 667 N N . PRO A 1 86 ? 8.647 -3.413 -12.379 1.00 93.44 86 PRO A N 1
ATOM 668 C CA . PRO A 1 86 ? 8.055 -2.084 -12.404 1.00 93.44 86 PRO A CA 1
ATOM 669 C C . PRO A 1 86 ? 9.124 -1.025 -12.744 1.00 93.44 86 PRO A C 1
ATOM 671 O O . PRO A 1 86 ? 10.270 -1.156 -12.293 1.00 93.44 86 PRO A O 1
ATOM 674 N N . PRO A 1 87 ? 8.780 0.022 -13.514 1.00 91.38 87 PRO A N 1
ATOM 675 C CA . PRO A 1 87 ? 9.700 1.117 -13.816 1.00 91.38 87 PRO A CA 1
ATOM 676 C C . PRO A 1 87 ? 10.051 1.940 -12.555 1.00 91.38 87 PRO A C 1
ATOM 678 O O . PRO A 1 87 ? 9.430 1.762 -11.498 1.00 91.38 87 PRO A O 1
ATOM 681 N N . PRO A 1 88 ? 11.035 2.864 -12.624 1.00 89.50 88 PRO A N 1
ATOM 682 C CA . PRO A 1 88 ? 11.298 3.817 -11.549 1.00 89.50 88 PRO A CA 1
ATOM 683 C C . PRO A 1 88 ? 10.002 4.512 -11.096 1.00 89.50 88 PRO A C 1
ATOM 685 O O . PRO A 1 88 ? 9.170 4.846 -11.941 1.00 89.50 88 PRO A O 1
ATOM 688 N N . PRO A 1 89 ? 9.802 4.733 -9.785 1.00 91.00 89 PRO A N 1
ATOM 689 C CA . PRO A 1 89 ? 10.792 4.687 -8.703 1.00 91.00 89 PRO A CA 1
ATOM 690 C C . PRO A 1 89 ? 11.068 3.292 -8.109 1.00 91.00 89 PRO A C 1
ATOM 692 O O . PRO A 1 89 ? 11.793 3.192 -7.120 1.00 91.00 89 PRO A O 1
ATOM 695 N N . ALA A 1 90 ? 10.515 2.211 -8.669 1.00 91.06 90 ALA A N 1
ATOM 696 C CA . ALA A 1 90 ? 10.804 0.863 -8.184 1.00 91.06 90 ALA A CA 1
ATOM 697 C C . ALA A 1 90 ? 12.252 0.419 -8.483 1.00 91.06 90 ALA A C 1
ATOM 699 O O . ALA A 1 90 ? 12.917 0.908 -9.397 1.00 91.06 90 ALA A O 1
ATOM 700 N N . GLY A 1 91 ? 12.744 -0.555 -7.713 1.00 91.81 91 GLY A N 1
ATOM 701 C CA . GLY A 1 91 ? 14.140 -1.013 -7.742 1.00 91.81 91 GLY A CA 1
ATOM 702 C C . GLY A 1 91 ? 14.519 -1.983 -8.871 1.00 91.81 91 GLY A C 1
ATOM 703 O O . GLY A 1 91 ? 15.588 -2.586 -8.793 1.00 91.81 91 GLY A O 1
ATOM 704 N N . GLY A 1 92 ? 13.682 -2.162 -9.901 1.00 90.12 92 GLY A N 1
ATOM 705 C CA . GLY A 1 92 ? 13.920 -3.136 -10.981 1.00 90.12 92 GLY A CA 1
ATOM 706 C C . GLY A 1 92 ? 15.241 -2.915 -11.727 1.00 90.12 92 GLY A C 1
ATOM 707 O O . GLY A 1 92 ? 15.959 -3.866 -12.038 1.00 90.12 92 GLY A O 1
ATOM 708 N N . PHE A 1 93 ? 15.628 -1.650 -11.911 1.00 87.69 93 PHE A N 1
ATOM 709 C CA . PHE A 1 93 ? 16.890 -1.299 -12.563 1.00 87.69 93 PHE A CA 1
ATOM 710 C C . PHE A 1 93 ? 18.121 -1.746 -11.754 1.00 87.69 93 PHE A C 1
ATOM 712 O O . PHE A 1 93 ? 19.077 -2.260 -12.333 1.00 87.69 93 PHE A O 1
ATOM 719 N N . LEU A 1 94 ? 18.104 -1.601 -10.420 1.00 92.81 94 LEU A N 1
ATOM 720 C CA . LEU A 1 94 ? 19.225 -2.015 -9.565 1.00 92.81 94 LEU A CA 1
ATOM 721 C C . LEU A 1 94 ? 19.434 -3.523 -9.651 1.00 92.81 94 LEU A C 1
ATOM 723 O O . LEU A 1 94 ? 20.566 -3.981 -9.787 1.00 92.81 94 LEU A O 1
ATOM 727 N N .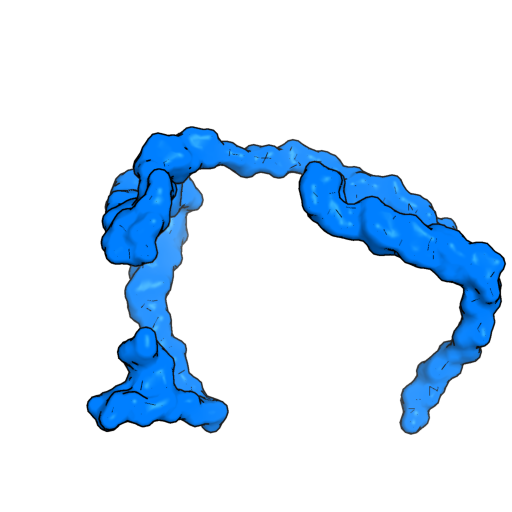 LEU A 1 95 ? 18.338 -4.285 -9.636 1.00 91.94 95 LEU A N 1
ATOM 728 C CA . LEU A 1 95 ? 18.392 -5.730 -9.817 1.00 91.94 95 LEU A CA 1
ATOM 729 C C . LEU A 1 95 ? 18.985 -6.094 -11.184 1.00 91.94 95 LEU A C 1
ATOM 731 O O . LEU A 1 95 ? 19.880 -6.934 -11.253 1.00 91.94 95 LEU A O 1
ATOM 735 N N . SER A 1 96 ? 18.549 -5.425 -12.257 1.00 90.00 96 SER A N 1
ATOM 736 C CA . SER A 1 96 ? 19.092 -5.672 -13.598 1.00 90.00 96 SER A CA 1
ATOM 737 C C . SER A 1 96 ? 20.596 -5.416 -13.694 1.00 90.00 96 SER A C 1
ATOM 739 O O . SER A 1 96 ? 21.322 -6.217 -14.278 1.00 90.00 96 SER A O 1
ATOM 741 N N . LEU A 1 97 ? 21.085 -4.342 -13.066 1.00 90.94 97 LEU A N 1
ATOM 742 C CA . LEU A 1 97 ? 22.507 -4.019 -13.020 1.00 90.94 97 LEU A CA 1
ATOM 743 C C . LEU A 1 97 ? 23.302 -5.123 -12.316 1.00 90.94 97 LEU A C 1
ATOM 745 O O . LEU A 1 97 ? 24.308 -5.585 -12.853 1.00 90.94 97 LEU A O 1
ATOM 749 N N . ILE A 1 98 ? 22.834 -5.569 -11.146 1.00 92.56 98 ILE A N 1
ATOM 750 C CA . ILE A 1 98 ? 23.479 -6.640 -10.376 1.00 92.56 98 ILE A CA 1
ATOM 751 C C . ILE A 1 98 ? 23.562 -7.922 -11.214 1.00 92.56 98 ILE A C 1
ATOM 753 O O . ILE A 1 98 ? 24.643 -8.495 -11.351 1.00 92.56 98 ILE A O 1
ATOM 757 N N . LEU A 1 99 ? 22.454 -8.349 -11.826 1.00 90.00 99 LEU A N 1
ATOM 758 C CA . LEU A 1 99 ? 22.407 -9.584 -12.614 1.00 90.00 99 LEU A CA 1
ATOM 759 C C . LEU A 1 99 ? 23.270 -9.514 -13.883 1.00 90.00 99 LEU A C 1
ATOM 761 O O . LEU A 1 99 ? 23.938 -10.491 -14.233 1.00 90.00 99 LEU A O 1
ATOM 765 N N . ASN A 1 100 ? 23.325 -8.356 -14.544 1.00 86.69 100 ASN A N 1
ATOM 766 C CA . ASN A 1 100 ? 24.195 -8.152 -15.703 1.00 86.69 100 ASN A CA 1
ATOM 767 C C . ASN A 1 100 ? 25.678 -8.227 -15.323 1.00 86.69 100 ASN A C 1
ATOM 769 O O . ASN A 1 100 ? 26.459 -8.873 -16.022 1.00 86.69 100 ASN A O 1
ATOM 773 N N . ILE A 1 101 ? 26.063 -7.642 -14.184 1.00 89.44 101 ILE A N 1
ATOM 774 C CA . ILE A 1 101 ? 27.422 -7.775 -13.645 1.00 89.44 101 ILE A CA 1
ATOM 775 C C . ILE A 1 101 ? 27.727 -9.250 -13.347 1.00 89.44 101 ILE A C 1
ATOM 777 O O . ILE A 1 101 ? 28.757 -9.760 -13.785 1.00 89.44 101 ILE A O 1
ATOM 781 N N . MET A 1 102 ? 26.819 -9.959 -12.668 1.00 87.81 102 MET A N 1
ATOM 782 C CA . MET A 1 102 ? 26.981 -11.381 -12.325 1.00 87.81 102 MET A CA 1
ATOM 783 C C . MET A 1 102 ? 27.106 -12.286 -13.559 1.00 87.81 102 MET A C 1
ATOM 785 O O . MET A 1 102 ? 27.861 -13.258 -13.529 1.00 87.81 102 MET A O 1
ATOM 789 N N . THR A 1 103 ? 26.428 -11.953 -14.660 1.00 81.06 103 THR A N 1
ATOM 790 C CA . THR A 1 103 ? 26.525 -12.697 -15.928 1.00 81.06 103 THR A CA 1
ATOM 791 C C . THR A 1 103 ? 27.953 -12.678 -16.485 1.00 81.06 103 THR A C 1
ATOM 793 O O . THR A 1 103 ? 28.445 -13.698 -16.972 1.00 81.06 103 THR A O 1
ATOM 796 N N . GLY A 1 104 ? 28.668 -11.558 -16.331 1.00 79.12 104 GLY A N 1
ATOM 797 C CA . GLY A 1 104 ? 30.073 -11.434 -16.733 1.00 79.12 104 GLY A CA 1
ATOM 798 C C . GLY A 1 104 ? 31.034 -12.354 -15.969 1.00 79.12 104 GLY A C 1
ATOM 799 O O . GLY A 1 104 ? 32.099 -12.686 -16.484 1.00 79.12 104 GLY A O 1
ATOM 800 N N . PHE A 1 105 ? 30.652 -12.825 -14.778 1.00 82.12 105 PHE A N 1
ATOM 801 C CA . PHE A 1 105 ? 31.472 -13.725 -13.962 1.00 82.12 105 PHE A CA 1
ATOM 802 C C . PHE A 1 105 ? 31.288 -15.212 -14.297 1.00 82.12 105 PHE A C 1
ATOM 804 O O . PHE A 1 105 ? 31.886 -16.046 -13.619 1.00 82.12 105 PHE A O 1
ATOM 811 N N . GLN A 1 106 ? 30.491 -15.558 -15.325 1.00 69.62 106 GLN A N 1
ATOM 812 C CA . GLN A 1 106 ? 30.203 -16.943 -15.732 1.00 69.62 106 GLN A CA 1
ATOM 813 C C . GLN A 1 106 ? 29.944 -17.844 -14.518 1.00 69.62 106 GLN A C 1
ATOM 815 O O . GLN A 1 106 ? 30.649 -18.834 -14.322 1.00 69.62 106 GLN A O 1
ATOM 820 N N . MET A 1 107 ? 28.990 -17.464 -13.660 1.00 64.50 107 MET A N 1
ATOM 821 C CA . MET A 1 107 ? 28.718 -18.185 -12.415 1.00 64.50 107 MET A CA 1
ATOM 822 C C . MET A 1 107 ? 28.414 -19.661 -12.698 1.00 64.50 107 MET A C 1
ATOM 824 O O . MET A 1 107 ? 27.301 -20.037 -13.056 1.00 64.50 107 MET A O 1
ATOM 828 N N . LYS A 1 108 ? 29.427 -20.512 -12.535 1.00 59.75 108 LYS A N 1
ATOM 829 C CA . LYS A 1 108 ? 29.305 -21.965 -12.579 1.00 59.75 108 LYS A CA 1
ATOM 830 C C . LYS A 1 108 ? 28.945 -22.425 -11.180 1.00 59.75 108 LYS A C 1
ATOM 832 O O . LYS A 1 108 ? 29.814 -22.826 -10.410 1.00 59.75 108 LYS A O 1
ATOM 837 N N . SER A 1 109 ? 27.672 -22.339 -10.831 1.00 57.75 109 SER A N 1
ATOM 838 C CA . SER A 1 109 ? 27.172 -23.132 -9.716 1.00 57.75 109 SER A CA 1
ATOM 839 C C . SER A 1 109 ? 26.728 -24.476 -10.286 1.00 57.75 109 SER A C 1
ATOM 841 O O . SER A 1 109 ? 25.857 -24.485 -11.158 1.00 57.75 109 SER A O 1
ATOM 843 N N . PRO A 1 110 ? 27.315 -25.612 -9.864 1.00 56.28 110 PRO A N 1
ATOM 844 C CA . PRO A 1 110 ? 26.678 -26.892 -10.128 1.00 56.28 110 PRO A CA 1
ATOM 845 C C . PRO A 1 110 ? 25.262 -26.851 -9.529 1.00 56.28 110 PRO A C 1
ATOM 847 O O . PRO A 1 110 ? 25.066 -26.179 -8.507 1.00 56.28 110 PRO A O 1
ATOM 850 N N . PRO A 1 111 ? 24.271 -27.518 -10.146 1.00 58.66 111 PRO A N 1
ATOM 851 C CA . PRO A 1 111 ? 22.965 -27.662 -9.524 1.00 58.66 111 PRO A CA 1
ATOM 852 C C . PRO A 1 111 ? 23.184 -28.243 -8.129 1.00 58.66 111 PRO A C 1
ATOM 854 O O . PRO A 1 111 ? 23.842 -29.271 -7.969 1.00 58.66 111 PRO A O 1
ATOM 857 N N . ARG A 1 112 ? 22.707 -27.526 -7.112 1.00 62.47 112 ARG A N 1
ATOM 858 C CA . ARG A 1 112 ? 22.723 -28.014 -5.741 1.00 62.47 112 ARG A CA 1
ATOM 859 C C . ARG A 1 112 ? 21.725 -29.171 -5.721 1.00 62.47 112 ARG A C 1
ATOM 861 O O . ARG A 1 112 ? 20.528 -28.940 -5.852 1.00 62.47 112 ARG A O 1
ATOM 868 N N . SER A 1 113 ? 22.225 -30.402 -5.709 1.00 59.38 113 SER A N 1
ATOM 869 C CA . SER A 1 113 ? 21.411 -31.566 -5.385 1.00 59.38 113 SER A CA 1
ATOM 870 C C . SER A 1 113 ? 21.064 -31.437 -3.910 1.00 59.38 113 SER A C 1
ATOM 872 O O . SER A 1 113 ? 21.943 -31.559 -3.055 1.00 59.38 113 SER A O 1
ATOM 874 N N . ASP A 1 114 ? 19.814 -31.096 -3.630 1.00 65.06 114 ASP A N 1
ATOM 875 C CA . ASP A 1 114 ? 19.250 -31.266 -2.300 1.00 65.06 114 ASP A CA 1
ATOM 876 C C . ASP A 1 114 ? 18.991 -32.774 -2.129 1.00 65.06 114 ASP A C 1
ATOM 878 O O . ASP A 1 114 ? 17.928 -33.269 -2.505 1.00 65.06 114 ASP A O 1
ATOM 882 N N . ASP A 1 115 ? 20.018 -33.491 -1.660 1.00 47.62 115 ASP A N 1
ATOM 883 C CA . ASP A 1 115 ? 19.871 -34.776 -0.964 1.00 47.62 115 ASP A CA 1
ATOM 884 C C . ASP A 1 115 ? 19.620 -34.513 0.532 1.00 47.62 115 ASP A C 1
ATOM 886 O O . ASP A 1 115 ? 20.305 -33.625 1.103 1.00 47.62 115 ASP A O 1
#

InterPro domains:
  IPR000101 Gamma-glutamyltranspeptidase [PTHR11686] (6-110)
  IPR029055 Nucleophile aminohydrolases, N-terminal [SSF56235] (2-111)
  IPR043138 Gamma-glutamyltranspeptidase, large subunit [G3DSA:1.10.246.130] (75-115)

pLDDT: mean 90.45, std 10.51, range [47.62, 98.25]